Protein AF-A0A9D8Q8E0-F1 (afdb_monomer_lite)

Secondary structure (DSSP, 8-state):
---HHHHHHHHHHHHHHHHHHHHHHHHHIIIIIS-------HHHHHHHHHHHHHHHTTSEEEEEEETTEEEEEEE-PPP-----

Structure (mmCIF, N/CA/C/O backbone):
data_AF-A0A9D8Q8E0-F1
#
_entry.id   AF-A0A9D8Q8E0-F1
#
loop_
_atom_site.group_PDB
_atom_site.id
_atom_site.type_symbol
_atom_site.label_atom_id
_atom_site.label_alt_id
_atom_site.label_comp_id
_atom_site.label_asym_id
_atom_site.label_entity_id
_atom_site.label_seq_id
_atom_site.pdbx_PDB_ins_code
_atom_site.Cartn_x
_atom_site.Cartn_y
_atom_site.Cartn_z
_atom_site.occupancy
_atom_site.B_iso_or_equiv
_atom_site.auth_seq_id
_atom_site.auth_comp_id
_atom_site.auth_asym_id
_atom_site.auth_atom_id
_atom_site.pdbx_PDB_model_num
ATOM 1 N N . MET A 1 1 ? 24.344 -1.879 -59.339 1.00 51.47 1 MET A N 1
ATOM 2 C CA . MET A 1 1 ? 24.911 -2.139 -57.994 1.00 51.47 1 MET A CA 1
ATOM 3 C C . MET A 1 1 ? 24.019 -1.482 -56.948 1.00 51.47 1 MET A C 1
ATOM 5 O O . MET A 1 1 ? 23.674 -0.326 -57.163 1.00 51.47 1 MET A O 1
ATOM 9 N N . PRO A 1 2 ? 23.571 -2.172 -55.880 1.00 57.72 2 PRO A N 1
ATOM 10 C CA . PRO A 1 2 ? 22.712 -1.544 -54.879 1.00 57.72 2 PRO A CA 1
ATOM 11 C C . PRO A 1 2 ? 23.474 -0.397 -54.205 1.00 57.72 2 PRO A C 1
ATOM 13 O O . PRO A 1 2 ? 24.570 -0.601 -53.685 1.00 57.72 2 PRO A O 1
ATOM 16 N N . SER A 1 3 ? 22.889 0.801 -54.269 1.00 63.03 3 SER A N 1
ATOM 17 C CA . SER A 1 3 ? 23.419 2.036 -53.683 1.00 63.03 3 SER A CA 1
ATOM 18 C C . SER A 1 3 ? 23.844 1.821 -52.226 1.00 63.03 3 SER A C 1
ATOM 20 O O . SER A 1 3 ? 23.152 1.136 -51.468 1.00 63.03 3 SER A O 1
ATOM 22 N N . ALA A 1 4 ? 24.974 2.411 -51.823 1.00 63.16 4 ALA A N 1
ATOM 23 C CA . ALA A 1 4 ? 25.516 2.324 -50.464 1.00 63.16 4 ALA A CA 1
ATOM 24 C C . ALA A 1 4 ? 24.479 2.693 -49.383 1.00 63.16 4 ALA A C 1
ATOM 26 O O . ALA A 1 4 ? 24.458 2.082 -48.316 1.00 63.16 4 ALA A O 1
ATOM 27 N N . ALA A 1 5 ? 23.538 3.590 -49.699 1.00 61.50 5 ALA A N 1
ATOM 28 C CA . ALA A 1 5 ? 22.426 3.949 -48.821 1.00 61.50 5 ALA A CA 1
ATOM 29 C C . ALA A 1 5 ? 21.529 2.742 -48.474 1.00 61.50 5 ALA A C 1
ATOM 31 O O . ALA A 1 5 ? 21.149 2.548 -47.320 1.00 61.50 5 ALA A O 1
ATOM 32 N N . LEU A 1 6 ? 21.254 1.860 -49.441 1.00 60.53 6 LEU A N 1
ATOM 33 C CA . LEU A 1 6 ? 20.426 0.665 -49.235 1.00 60.53 6 LEU A CA 1
ATOM 34 C C . LEU A 1 6 ? 21.129 -0.414 -48.395 1.00 60.53 6 LEU A C 1
ATOM 36 O O . LEU A 1 6 ? 20.451 -1.242 -47.782 1.00 60.53 6 LEU A O 1
ATOM 40 N N . ARG A 1 7 ? 22.470 -0.408 -48.337 1.00 62.06 7 ARG A N 1
ATOM 41 C CA . ARG A 1 7 ? 23.247 -1.299 -47.454 1.00 62.06 7 ARG A CA 1
ATOM 42 C C . ARG A 1 7 ? 23.228 -0.846 -45.995 1.00 62.06 7 ARG A C 1
ATOM 44 O O . ARG A 1 7 ? 23.340 -1.698 -45.122 1.00 62.06 7 ARG A O 1
ATOM 51 N N . VAL A 1 8 ? 23.031 0.446 -45.734 1.00 69.00 8 VAL A N 1
ATOM 52 C CA . VAL A 1 8 ? 22.992 1.009 -44.373 1.00 69.00 8 VAL A CA 1
ATOM 53 C C . VAL A 1 8 ? 21.570 1.033 -43.807 1.00 69.00 8 VAL A C 1
ATOM 55 O O . VAL A 1 8 ? 21.372 0.720 -42.637 1.00 69.00 8 VAL A O 1
ATOM 58 N N . ILE A 1 9 ? 20.556 1.310 -44.632 1.00 71.56 9 ILE A N 1
ATOM 59 C CA . ILE A 1 9 ? 19.160 1.404 -44.170 1.00 71.56 9 ILE A CA 1
ATOM 60 C C . ILE A 1 9 ? 18.614 0.041 -43.712 1.00 71.56 9 ILE A C 1
ATOM 62 O O . ILE A 1 9 ? 17.972 -0.055 -42.669 1.00 71.56 9 ILE A O 1
ATOM 66 N N . ARG A 1 10 ? 18.888 -1.041 -44.452 1.00 73.06 10 ARG A N 1
ATOM 67 C CA . ARG A 1 10 ? 18.373 -2.389 -44.139 1.00 73.06 10 ARG A CA 1
ATOM 68 C C . ARG A 1 10 ? 18.764 -2.925 -42.749 1.00 73.06 10 ARG A C 1
ATOM 70 O O . ARG A 1 10 ? 17.872 -3.429 -42.063 1.00 73.06 10 ARG A O 1
ATOM 77 N N . PRO A 1 11 ? 20.032 -2.854 -42.300 1.00 72.56 11 PRO A N 1
ATOM 78 C CA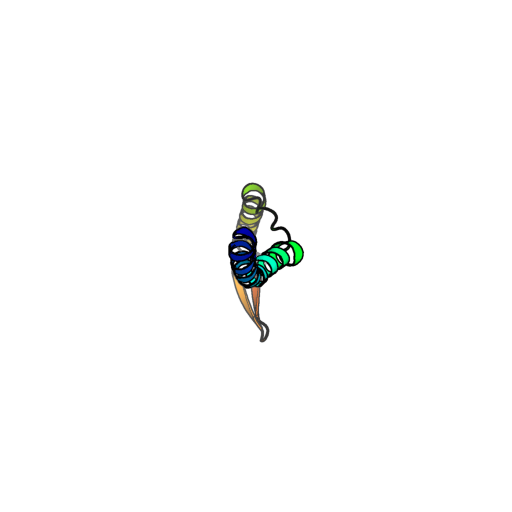 . PRO A 1 11 ? 20.397 -3.302 -40.957 1.00 72.56 11 PRO A CA 1
ATOM 79 C C . PRO A 1 11 ? 19.827 -2.386 -39.869 1.00 72.56 11 PRO A C 1
ATOM 81 O O . PRO A 1 11 ? 19.356 -2.887 -38.852 1.00 72.56 11 PRO A O 1
ATOM 84 N N . LEU A 1 12 ? 19.780 -1.071 -40.105 1.00 72.56 12 LEU A N 1
ATOM 85 C CA . LEU A 1 12 ? 19.191 -0.100 -39.178 1.00 72.56 12 LEU A CA 1
ATOM 86 C C . LEU A 1 12 ? 17.702 -0.363 -38.936 1.00 72.56 12 LEU A C 1
ATOM 88 O O . LEU A 1 12 ? 17.261 -0.410 -37.789 1.00 72.56 12 LEU A O 1
ATOM 92 N N . VAL A 1 13 ? 16.944 -0.618 -40.005 1.00 75.06 13 VAL A N 1
ATOM 93 C CA . VAL A 1 13 ? 15.529 -0.992 -39.906 1.00 75.06 13 VAL A CA 1
ATOM 94 C C . VAL A 1 13 ? 15.376 -2.321 -39.169 1.00 75.06 13 VAL A C 1
ATOM 96 O O . VAL A 1 13 ? 14.546 -2.409 -38.274 1.00 75.06 13 VAL A O 1
ATOM 99 N N . ARG A 1 14 ? 16.210 -3.334 -39.449 1.00 73.69 14 ARG A N 1
ATOM 100 C CA . ARG A 1 14 ? 16.158 -4.625 -38.734 1.00 73.69 14 ARG A CA 1
ATOM 101 C C . ARG A 1 14 ? 16.407 -4.493 -37.230 1.00 73.69 14 ARG A C 1
ATOM 103 O O . ARG A 1 14 ? 15.682 -5.102 -36.449 1.00 73.69 14 ARG A O 1
ATOM 110 N N . ILE A 1 15 ? 17.404 -3.707 -36.826 1.00 75.19 15 ILE A N 1
ATOM 111 C CA . ILE A 1 15 ? 17.720 -3.477 -35.408 1.00 75.19 15 ILE A CA 1
ATOM 112 C C . ILE A 1 15 ? 16.591 -2.677 -34.744 1.00 75.19 15 ILE A C 1
ATOM 114 O O . ILE A 1 15 ? 16.113 -3.052 -33.671 1.00 75.19 15 ILE A O 1
ATOM 118 N N . GLY A 1 16 ? 16.100 -1.632 -35.416 1.00 65.38 16 GLY A N 1
ATOM 119 C CA . GLY A 1 16 ? 14.953 -0.848 -34.962 1.00 65.38 16 GLY A CA 1
ATOM 120 C C . GLY A 1 16 ? 13.703 -1.706 -34.766 1.00 65.38 16 GLY A C 1
ATOM 121 O O . GLY A 1 16 ? 13.078 -1.639 -33.711 1.00 65.38 16 GLY A O 1
ATOM 122 N N . SER A 1 17 ? 13.387 -2.587 -35.717 1.00 63.94 17 SER A N 1
ATOM 123 C CA . SER A 1 17 ? 12.248 -3.513 -35.651 1.00 63.94 17 SER A CA 1
ATOM 124 C C . SER A 1 17 ? 12.359 -4.566 -34.547 1.00 63.94 17 SER A C 1
ATOM 126 O O . SER A 1 17 ? 11.340 -5.132 -34.167 1.00 63.94 17 SER A O 1
ATOM 128 N N . PHE A 1 18 ? 13.554 -4.831 -34.013 1.00 68.69 18 PHE A N 1
ATOM 129 C CA . PHE A 1 18 ? 13.744 -5.777 -32.909 1.00 68.69 18 PHE A CA 1
ATOM 130 C C . PHE A 1 18 ? 13.595 -5.112 -31.531 1.00 68.69 18 PHE A C 1
ATOM 132 O O . PHE A 1 18 ? 13.144 -5.737 -30.571 1.00 68.69 18 PHE A O 1
ATOM 139 N N . ILE A 1 19 ? 13.939 -3.824 -31.433 1.00 66.88 19 ILE A N 1
ATOM 140 C CA . ILE A 1 19 ? 13.858 -3.032 -30.195 1.00 66.88 19 ILE A CA 1
ATOM 141 C C . ILE A 1 19 ? 12.469 -2.392 -30.040 1.00 66.88 19 ILE A C 1
ATOM 143 O O . ILE A 1 19 ? 11.910 -2.373 -28.938 1.00 66.88 19 ILE A O 1
ATOM 147 N N . ALA A 1 20 ? 11.886 -1.929 -31.151 1.00 63.31 20 ALA A N 1
ATOM 148 C CA . ALA A 1 20 ? 10.582 -1.274 -31.207 1.00 63.31 20 ALA A CA 1
ATOM 149 C C . ALA A 1 20 ? 9.431 -2.063 -30.554 1.00 63.31 20 ALA A C 1
ATOM 151 O O . ALA A 1 20 ? 8.643 -1.432 -29.862 1.00 63.31 20 ALA A O 1
ATOM 152 N N . PRO A 1 21 ? 9.302 -3.400 -30.660 1.00 67.25 21 PRO A N 1
ATOM 153 C CA . PRO A 1 21 ? 8.167 -4.119 -30.079 1.00 67.25 21 PRO A CA 1
ATOM 154 C C . PRO A 1 21 ? 8.111 -3.991 -28.553 1.00 67.25 21 PRO A C 1
ATOM 156 O O . PRO A 1 21 ? 7.038 -3.835 -27.971 1.00 67.25 21 PRO A O 1
ATOM 159 N N . ARG A 1 22 ? 9.274 -3.992 -27.885 1.00 70.06 22 ARG A N 1
ATOM 160 C CA . ARG A 1 22 ? 9.349 -3.858 -26.423 1.00 70.06 22 ARG A CA 1
ATOM 161 C C . ARG A 1 22 ? 9.154 -2.415 -25.975 1.00 70.06 22 ARG A C 1
ATOM 163 O O . ARG A 1 22 ? 8.475 -2.179 -24.976 1.00 70.06 22 ARG A O 1
ATOM 170 N N . THR A 1 23 ? 9.733 -1.449 -26.68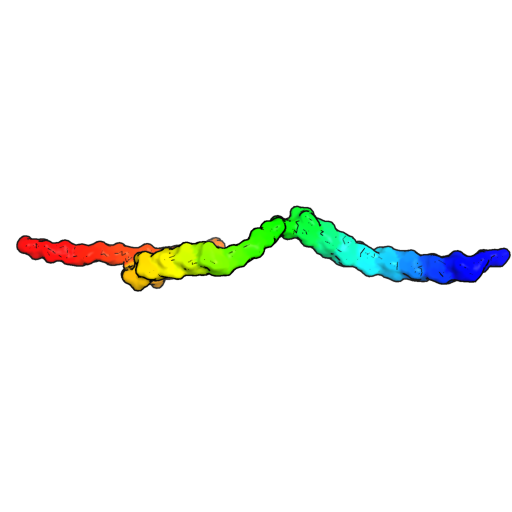5 1.00 74.94 23 THR A N 1
ATOM 171 C CA . THR A 1 23 ? 9.619 -0.029 -26.320 1.00 74.94 23 THR A CA 1
ATOM 172 C C . THR A 1 23 ? 8.253 0.540 -26.685 1.00 74.94 23 THR A C 1
ATOM 174 O O . THR A 1 23 ? 7.639 1.193 -25.844 1.00 74.94 23 THR A O 1
ATOM 177 N N . ALA A 1 24 ? 7.730 0.225 -27.871 1.00 75.94 24 ALA A N 1
ATOM 178 C CA . ALA A 1 24 ? 6.394 0.611 -28.313 1.00 75.94 24 ALA A CA 1
ATOM 179 C C . ALA A 1 24 ? 5.310 -0.081 -27.484 1.00 75.94 24 ALA A C 1
ATOM 181 O O . ALA A 1 24 ? 4.382 0.589 -27.047 1.00 75.94 24 ALA A O 1
ATOM 182 N N . GLY A 1 25 ? 5.458 -1.374 -27.171 1.00 73.19 25 GLY A N 1
ATOM 183 C CA . GLY A 1 25 ? 4.530 -2.073 -26.278 1.00 73.19 25 GLY A CA 1
ATOM 184 C C . GLY A 1 25 ? 4.493 -1.450 -24.881 1.00 73.19 25 GLY A C 1
ATOM 185 O O . GLY A 1 25 ? 3.422 -1.196 -24.336 1.00 73.19 25 GLY A O 1
ATOM 186 N N . ARG A 1 26 ? 5.658 -1.105 -24.316 1.00 76.44 26 ARG A N 1
ATOM 187 C CA . ARG A 1 26 ? 5.741 -0.435 -23.009 1.00 76.44 26 ARG A CA 1
ATOM 188 C C . ARG A 1 26 ? 5.215 1.003 -23.052 1.00 76.44 26 ARG A C 1
ATOM 190 O O . ARG A 1 26 ? 4.625 1.449 -22.071 1.00 76.44 26 ARG A O 1
ATOM 197 N N . ALA A 1 27 ? 5.415 1.717 -24.158 1.00 80.31 27 ALA A N 1
ATOM 198 C CA . ALA A 1 27 ? 4.868 3.054 -24.368 1.00 80.31 27 ALA A CA 1
ATOM 199 C C . ALA A 1 27 ? 3.341 3.011 -24.494 1.00 80.31 27 ALA A C 1
ATOM 201 O O . ALA A 1 27 ? 2.667 3.711 -23.747 1.00 80.31 27 ALA A O 1
ATOM 202 N N . ALA A 1 28 ? 2.796 2.134 -25.340 1.00 78.19 28 ALA A N 1
ATOM 203 C CA . ALA A 1 28 ? 1.358 1.932 -25.495 1.00 78.19 28 ALA A CA 1
ATOM 204 C C . ALA A 1 28 ? 0.706 1.492 -24.175 1.00 78.19 28 ALA A C 1
ATOM 206 O O . ALA A 1 28 ? -0.293 2.071 -23.763 1.00 78.19 28 ALA A O 1
ATOM 207 N N . PHE A 1 29 ? 1.314 0.553 -23.446 1.00 74.56 29 PHE A N 1
ATOM 208 C CA . PHE A 1 29 ? 0.830 0.145 -22.125 1.00 74.56 29 PHE A CA 1
ATOM 209 C C . PHE A 1 29 ? 0.814 1.310 -21.123 1.00 74.56 29 PHE A C 1
ATOM 211 O O . PHE A 1 29 ? -0.143 1.473 -20.370 1.00 74.56 29 PHE A O 1
ATOM 218 N N . LYS A 1 30 ? 1.845 2.165 -21.117 1.00 75.88 30 LYS A N 1
ATOM 219 C CA . LYS A 1 30 ? 1.851 3.374 -20.279 1.00 75.88 30 LYS A CA 1
ATOM 220 C C . LYS A 1 30 ? 0.797 4.395 -20.704 1.00 75.88 30 LYS A C 1
ATOM 222 O O . LYS A 1 30 ? 0.266 5.083 -19.844 1.00 75.88 30 LYS A O 1
ATOM 227 N N . LEU A 1 31 ? 0.514 4.499 -21.998 1.00 75.62 31 LEU A N 1
ATOM 228 C CA . LEU A 1 31 ? -0.405 5.497 -22.540 1.00 75.62 31 LEU A CA 1
ATOM 229 C C . LEU A 1 31 ? -1.874 5.097 -22.352 1.00 75.62 31 LEU A C 1
ATOM 231 O O . LEU A 1 31 ? -2.707 5.955 -22.086 1.00 75.62 31 LEU A O 1
ATOM 235 N N . PHE A 1 32 ? -2.176 3.800 -22.463 1.00 78.31 32 PHE A N 1
ATOM 236 C CA . PHE A 1 32 ? -3.547 3.285 -22.427 1.00 78.31 32 PHE A CA 1
ATOM 237 C C . PHE A 1 32 ? -3.900 2.563 -21.126 1.00 78.31 32 PHE A C 1
ATOM 239 O O . PHE A 1 32 ? -5.013 2.705 -20.631 1.00 78.31 32 PHE A O 1
ATOM 246 N N . CYS A 1 33 ? -2.975 1.789 -20.555 1.00 69.94 33 CYS A N 1
ATOM 247 C CA . CYS A 1 33 ? -3.263 0.928 -19.403 1.00 69.94 33 CYS A CA 1
ATOM 248 C C . CYS A 1 33 ? -2.813 1.525 -18.064 1.00 69.94 33 CYS A C 1
ATOM 250 O O . CYS A 1 33 ? -3.151 0.981 -17.016 1.00 69.94 33 CYS A O 1
ATOM 252 N N . THR A 1 34 ? -2.051 2.624 -18.064 1.00 71.88 34 THR A N 1
ATOM 253 C CA . THR A 1 34 ? -1.718 3.340 -16.827 1.00 71.88 34 THR A CA 1
ATOM 254 C C . THR A 1 34 ? -2.648 4.544 -16.702 1.00 71.88 34 THR A C 1
ATOM 256 O O . THR A 1 34 ? -2.462 5.516 -17.434 1.00 71.88 34 THR A O 1
ATOM 259 N N . PRO A 1 35 ? -3.652 4.515 -15.807 1.00 65.00 35 PRO A N 1
ATOM 260 C CA . PRO A 1 35 ? -4.499 5.678 -15.593 1.00 65.00 35 PRO A CA 1
ATOM 261 C C . PRO A 1 35 ? -3.614 6.867 -15.198 1.00 65.00 35 PRO A C 1
ATOM 263 O O . PRO A 1 35 ? -2.664 6.677 -14.427 1.00 65.00 35 PRO A O 1
ATOM 266 N N . PRO A 1 36 ? -3.881 8.081 -15.717 1.00 66.19 36 PRO A N 1
ATOM 267 C CA . PRO A 1 36 ? -3.073 9.249 -15.410 1.00 66.19 36 PRO A CA 1
ATOM 268 C C . PRO A 1 36 ? -3.041 9.429 -13.894 1.00 66.19 36 PRO A C 1
ATOM 270 O O . PRO A 1 36 ? -4.052 9.741 -13.259 1.00 66.19 36 PRO A O 1
ATOM 273 N N . ARG A 1 37 ? -1.869 9.181 -13.296 1.00 59.59 37 ARG A N 1
ATOM 274 C CA . ARG A 1 37 ? -1.636 9.424 -11.875 1.00 59.59 37 ARG A CA 1
ATOM 275 C C . ARG A 1 37 ? -1.857 10.916 -11.678 1.00 59.59 37 ARG A C 1
ATOM 277 O O . ARG A 1 37 ? -1.044 11.717 -12.134 1.00 59.59 37 ARG A O 1
ATOM 284 N N . ARG A 1 38 ? -2.958 11.304 -11.024 1.00 61.12 38 ARG A N 1
ATOM 285 C CA . ARG A 1 38 ? -3.068 12.671 -10.510 1.00 61.12 38 ARG A CA 1
ATOM 286 C C . ARG A 1 38 ? -1.829 12.880 -9.639 1.00 61.12 38 ARG A C 1
ATOM 288 O O . ARG A 1 38 ? -1.590 12.021 -8.782 1.00 61.12 38 ARG A O 1
ATOM 295 N N . PRO A 1 39 ? -1.021 13.930 -9.870 1.00 59.16 39 PRO A N 1
ATOM 296 C CA . PRO A 1 39 ? 0.058 14.243 -8.951 1.00 59.16 39 PRO A CA 1
ATOM 297 C C . PRO A 1 39 ? -0.585 14.308 -7.573 1.00 59.16 39 PRO A C 1
ATOM 299 O O . PRO A 1 39 ? -1.599 14.991 -7.394 1.00 59.16 39 PRO A O 1
ATOM 302 N N . ALA A 1 40 ? -0.088 13.484 -6.648 1.00 58.00 40 ALA A N 1
ATOM 303 C CA . ALA A 1 40 ? -0.569 13.501 -5.283 1.00 58.00 40 ALA A CA 1
ATOM 304 C C . ALA A 1 40 ? -0.454 14.956 -4.838 1.00 58.00 40 ALA A C 1
ATOM 306 O O . ALA A 1 40 ? 0.646 15.500 -4.803 1.00 58.00 40 ALA A O 1
ATOM 307 N N . SER A 1 41 ? -1.582 15.634 -4.612 1.00 56.88 41 SER A N 1
ATOM 308 C CA . SER A 1 41 ? -1.536 16.984 -4.074 1.00 56.88 41 SER A CA 1
ATOM 309 C C . SER A 1 41 ? -1.035 16.824 -2.642 1.00 56.88 41 SER A C 1
ATOM 311 O O . SER A 1 41 ? -1.838 16.599 -1.729 1.00 56.88 41 SER A O 1
ATOM 313 N N . GLU A 1 42 ? 0.283 16.848 -2.455 1.00 57.09 42 GLU A N 1
ATOM 314 C CA . GLU A 1 42 ? 0.935 16.639 -1.159 1.00 57.09 42 GLU A CA 1
ATOM 315 C C . GLU A 1 42 ? 0.355 17.591 -0.107 1.00 57.09 42 GLU A C 1
ATOM 317 O O . GLU A 1 42 ? 0.177 17.218 1.049 1.00 57.09 42 GLU A O 1
ATOM 322 N N . SER A 1 43 ? -0.086 18.782 -0.525 1.00 59.38 43 SER A N 1
ATOM 323 C CA . SER A 1 43 ? -0.654 19.791 0.367 1.00 59.38 43 SER A CA 1
ATOM 324 C C . SER A 1 43 ? -2.091 19.507 0.833 1.00 59.38 43 SER A C 1
ATOM 326 O O . SER A 1 43 ? -2.373 19.621 2.025 1.00 59.38 43 SER A O 1
ATOM 328 N N . ARG A 1 44 ? -3.027 19.146 -0.060 1.00 58.66 44 ARG A N 1
ATOM 329 C CA . ARG A 1 44 ? -4.441 18.907 0.317 1.00 58.66 44 A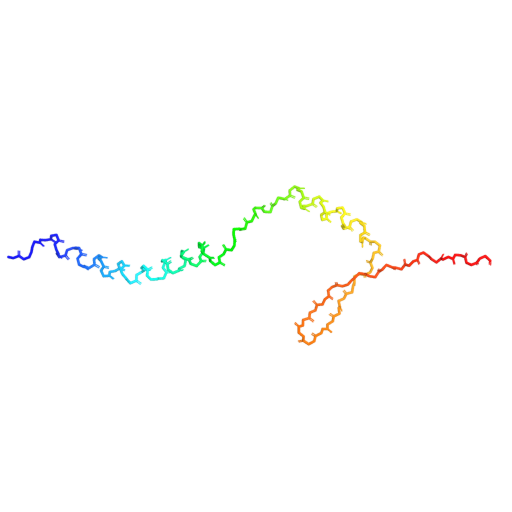RG A CA 1
ATOM 330 C C . ARG A 1 44 ? -4.665 17.514 0.887 1.00 58.66 44 ARG A C 1
ATOM 332 O O . ARG A 1 44 ? -5.387 17.373 1.870 1.00 58.66 44 ARG A O 1
ATOM 339 N N . SER A 1 45 ? -4.033 16.503 0.295 1.00 63.09 45 SER A N 1
ATOM 340 C CA . SER A 1 45 ? -4.165 15.121 0.757 1.00 63.09 45 SER A CA 1
ATOM 341 C C . SER A 1 45 ? -3.424 14.928 2.079 1.00 63.09 45 SER A C 1
ATOM 343 O O . SER A 1 45 ? -4.002 14.377 3.009 1.00 63.09 45 SER A O 1
ATOM 345 N N . GLY A 1 46 ? -2.224 15.503 2.228 1.00 69.62 46 GLY A N 1
ATOM 346 C CA . GLY A 1 46 ? -1.471 15.462 3.483 1.00 69.62 46 GLY A CA 1
ATOM 347 C C . GLY A 1 46 ? -2.220 16.105 4.652 1.00 69.62 46 GLY A C 1
ATOM 348 O O . GLY A 1 46 ? -2.323 15.498 5.714 1.00 69.62 46 GLY A O 1
ATOM 349 N N . LYS A 1 47 ? -2.827 17.286 4.452 1.00 74.12 47 LYS A N 1
ATOM 350 C CA . LYS A 1 47 ? -3.631 17.952 5.495 1.00 74.12 47 LYS A CA 1
ATOM 351 C C . LYS A 1 47 ? -4.899 17.177 5.852 1.00 74.12 47 LYS A C 1
ATOM 353 O O . LYS A 1 47 ? -5.208 17.049 7.032 1.00 74.12 47 LYS A O 1
ATOM 358 N N . ALA A 1 48 ? -5.615 16.639 4.863 1.00 77.81 48 ALA A N 1
ATOM 359 C CA . ALA A 1 48 ? -6.807 15.828 5.113 1.00 77.81 48 ALA A CA 1
ATOM 360 C C . ALA A 1 48 ? -6.466 14.523 5.851 1.00 77.81 48 ALA A C 1
ATOM 362 O O . ALA A 1 48 ? -7.158 14.153 6.796 1.00 77.81 48 ALA A O 1
ATOM 363 N N . ILE A 1 49 ? -5.365 13.866 5.473 1.00 79.00 49 ILE A N 1
ATOM 364 C CA . ILE A 1 49 ? -4.859 12.663 6.144 1.00 79.00 49 ILE A CA 1
ATOM 365 C C . ILE A 1 49 ? -4.391 12.995 7.564 1.00 79.00 49 ILE A C 1
ATOM 367 O O . ILE A 1 49 ? -4.710 12.256 8.489 1.00 79.00 49 ILE A O 1
ATOM 371 N N . ALA A 1 50 ? -3.691 14.113 7.771 1.00 81.44 50 ALA A N 1
ATOM 372 C CA . ALA A 1 50 ? -3.267 14.557 9.098 1.00 81.44 50 ALA A CA 1
ATOM 373 C C . ALA A 1 50 ? -4.467 14.877 10.008 1.00 81.44 50 ALA A C 1
ATOM 375 O O . ALA A 1 50 ? -4.507 14.425 11.152 1.00 81.44 50 ALA A O 1
ATOM 376 N N . ALA A 1 51 ? -5.475 15.584 9.490 1.00 81.94 51 ALA A N 1
ATOM 377 C CA . ALA A 1 51 ? -6.707 15.879 10.220 1.00 81.94 51 ALA A CA 1
ATOM 378 C C . ALA A 1 51 ? -7.498 14.604 10.553 1.00 81.94 51 ALA A C 1
ATOM 380 O O . ALA A 1 51 ? -7.994 14.454 11.668 1.00 81.94 51 ALA A O 1
ATOM 381 N N . ALA A 1 52 ? -7.578 13.657 9.615 1.00 80.75 52 ALA A N 1
ATOM 382 C CA . ALA A 1 52 ? -8.170 12.350 9.870 1.00 80.75 52 ALA A CA 1
ATOM 383 C C . ALA A 1 52 ? -7.380 11.589 10.945 1.00 80.75 52 ALA A C 1
ATOM 385 O O . ALA A 1 52 ? -7.975 11.074 11.886 1.00 80.75 52 ALA A O 1
ATOM 386 N N . ARG A 1 53 ? -6.045 11.578 10.871 1.00 82.31 53 ARG A N 1
ATOM 387 C CA . ARG A 1 53 ? -5.176 10.905 11.846 1.00 82.31 53 ARG A CA 1
ATOM 388 C C . ARG A 1 53 ? -5.385 11.427 13.266 1.00 82.31 53 ARG A C 1
ATOM 390 O O . ARG A 1 53 ? -5.418 10.620 14.184 1.00 82.31 53 ARG A O 1
ATOM 397 N N . ALA A 1 54 ? -5.583 12.734 13.439 1.00 83.06 54 ALA A N 1
ATOM 398 C CA . ALA A 1 54 ? -5.925 13.315 14.737 1.00 83.06 54 ALA A CA 1
ATOM 399 C C . ALA A 1 54 ? -7.281 12.808 15.263 1.00 83.06 54 ALA A C 1
ATOM 401 O O . ALA A 1 54 ? -7.402 12.497 16.442 1.00 83.06 54 ALA A O 1
ATOM 402 N N . ARG A 1 55 ? -8.285 12.650 14.389 1.00 80.44 55 ARG A N 1
ATOM 403 C CA . ARG A 1 55 ? -9.601 12.093 14.761 1.00 80.44 55 ARG A CA 1
ATOM 404 C C . ARG A 1 55 ? -9.555 10.604 15.100 1.00 80.44 55 ARG A C 1
ATOM 406 O O . ARG A 1 55 ? -10.325 10.161 15.938 1.00 80.44 55 ARG A O 1
ATOM 413 N N . PHE A 1 56 ? -8.669 9.843 14.458 1.00 81.50 56 PHE A N 1
ATOM 414 C CA . PHE A 1 56 ? -8.455 8.417 14.730 1.00 81.50 56 PHE A CA 1
ATOM 415 C C . PHE A 1 56 ? -7.427 8.155 15.843 1.00 81.50 56 PHE A C 1
ATOM 417 O O . PHE A 1 56 ? -7.224 7.000 16.194 1.00 81.50 56 PHE A O 1
ATOM 424 N N . ALA A 1 57 ? -6.781 9.184 16.405 1.00 82.19 57 ALA A N 1
ATOM 425 C CA . ALA A 1 57 ? -5.804 9.034 17.486 1.00 82.19 57 ALA A CA 1
ATOM 426 C C . ALA A 1 57 ? -6.320 8.269 18.725 1.00 82.19 57 ALA A C 1
ATOM 428 O O . ALA A 1 57 ? -5.542 7.480 19.256 1.00 82.19 57 ALA A O 1
ATOM 429 N N . PRO A 1 58 ? -7.585 8.429 19.175 1.00 84.38 58 PRO A N 1
ATOM 430 C CA . PRO A 1 58 ? -8.114 7.636 20.286 1.00 84.38 58 PRO A CA 1
ATOM 431 C C . PRO A 1 58 ? -8.560 6.223 19.873 1.00 84.38 58 PRO A C 1
ATOM 433 O O . PRO A 1 58 ? -8.943 5.435 20.731 1.00 84.38 58 PRO A O 1
ATOM 436 N N . ALA A 1 59 ? -8.551 5.889 18.579 1.00 86.44 59 ALA A N 1
ATOM 437 C CA . ALA A 1 59 ? -9.034 4.599 18.109 1.00 86.44 59 ALA A CA 1
ATOM 438 C C . ALA A 1 59 ? -7.965 3.508 18.229 1.00 86.44 59 ALA A C 1
ATOM 440 O O . ALA A 1 59 ? -6.810 3.689 17.831 1.00 86.44 59 ALA A O 1
ATOM 441 N N . ILE A 1 60 ? -8.373 2.322 18.670 1.00 86.75 60 ILE A N 1
ATOM 442 C CA . ILE A 1 60 ? -7.520 1.136 18.677 1.00 86.75 60 ILE A CA 1
ATOM 443 C C . ILE A 1 60 ? -7.534 0.537 17.271 1.00 86.75 60 ILE A C 1
ATOM 445 O O . ILE A 1 60 ? -8.561 0.059 16.783 1.00 86.75 60 ILE A O 1
ATOM 449 N N . ARG A 1 61 ? -6.382 0.561 16.597 1.00 86.56 61 ARG A N 1
ATOM 450 C CA . ARG A 1 61 ? -6.229 -0.067 15.281 1.00 86.56 61 ARG A CA 1
ATOM 451 C C . ARG A 1 61 ? -6.178 -1.586 15.428 1.00 86.56 61 ARG A C 1
ATOM 453 O O . ARG A 1 61 ? -5.328 -2.107 16.144 1.00 86.56 61 ARG A O 1
ATOM 460 N N . GLN A 1 62 ? -7.019 -2.285 14.678 1.00 90.19 62 GLN A N 1
ATOM 461 C CA . GLN A 1 62 ? -7.025 -3.742 14.583 1.00 90.19 62 GLN A CA 1
ATOM 462 C C . GLN A 1 62 ? -6.892 -4.175 13.121 1.00 90.19 62 GLN A C 1
ATOM 464 O O . GLN A 1 62 ? -7.211 -3.434 12.191 1.00 90.19 62 GLN A O 1
ATOM 469 N N . ALA A 1 63 ? -6.365 -5.374 12.907 1.00 91.00 63 ALA A N 1
ATOM 470 C CA . ALA A 1 63 ? -6.279 -5.984 11.590 1.00 91.00 63 ALA A CA 1
ATOM 471 C C . ALA A 1 63 ? -7.052 -7.298 11.630 1.00 91.00 63 ALA A C 1
ATOM 473 O O . ALA A 1 63 ? -6.737 -8.177 12.430 1.00 91.00 63 ALA A O 1
ATOM 474 N N . VAL A 1 64 ? -8.067 -7.416 10.778 1.00 91.31 64 VAL A N 1
ATOM 475 C CA . VAL A 1 64 ? -8.882 -8.626 10.660 1.00 91.31 64 VAL A CA 1
ATOM 476 C C . VAL A 1 64 ? -8.448 -9.366 9.404 1.00 91.31 64 VAL A C 1
ATOM 478 O O . VAL A 1 64 ? -8.536 -8.834 8.294 1.00 91.31 64 VAL A O 1
ATOM 481 N N . SER A 1 65 ? -7.940 -10.581 9.590 1.00 93.88 65 SER A N 1
ATOM 482 C CA . SER A 1 65 ? -7.485 -11.442 8.500 1.00 93.88 65 SER A CA 1
ATOM 483 C C . SER A 1 65 ? -8.630 -12.297 7.968 1.00 93.88 65 SER A C 1
ATOM 485 O O . SER A 1 65 ? -9.330 -12.958 8.730 1.00 93.88 65 SER A O 1
ATOM 487 N N . TYR A 1 66 ? -8.771 -12.312 6.648 1.00 93.12 66 TYR A N 1
ATOM 488 C CA . TYR A 1 66 ? -9.675 -13.157 5.877 1.00 93.12 66 TYR A CA 1
ATOM 489 C C . TYR A 1 66 ? -8.863 -14.002 4.879 1.00 93.12 66 TYR A C 1
ATOM 491 O O . TYR A 1 66 ? -7.743 -13.626 4.525 1.00 93.12 66 TYR A O 1
ATOM 499 N N . PRO A 1 67 ? -9.410 -15.113 4.351 1.00 93.44 67 PRO A N 1
ATOM 500 C CA . PRO A 1 67 ? -8.700 -15.946 3.373 1.00 93.44 67 PRO A CA 1
ATOM 501 C C . PRO A 1 67 ? -8.261 -15.199 2.101 1.00 93.44 67 PRO A C 1
ATOM 503 O O . PRO A 1 67 ? -7.282 -15.575 1.468 1.00 93.44 67 PRO A O 1
ATOM 506 N N . CYS A 1 68 ? -8.971 -14.131 1.729 1.00 92.25 68 CYS A N 1
ATOM 507 C CA . CYS A 1 68 ? -8.691 -13.316 0.547 1.00 92.25 68 CYS A CA 1
ATOM 508 C C . CYS A 1 68 ? -7.883 -12.037 0.836 1.00 92.25 68 CYS A C 1
ATOM 510 O O . CYS A 1 68 ? -7.636 -11.261 -0.088 1.00 92.25 68 CYS A O 1
ATOM 512 N N .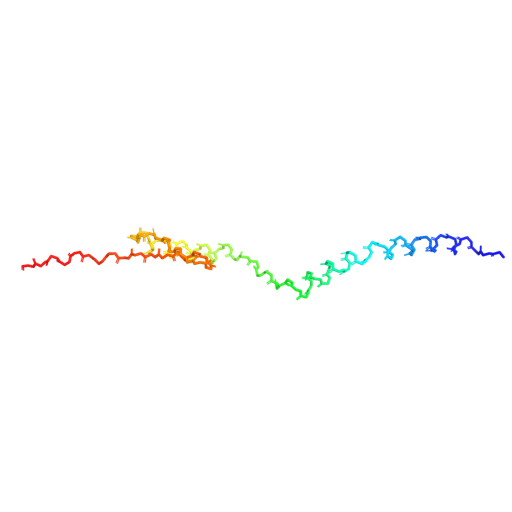 GLY A 1 69 ? -7.472 -11.795 2.086 1.00 92.00 69 GLY A N 1
ATOM 513 C CA . GLY A 1 69 ? -6.678 -10.622 2.453 1.00 92.00 69 GLY A CA 1
ATOM 514 C C . GLY A 1 69 ? -6.959 -10.103 3.860 1.00 92.00 69 GLY A C 1
ATOM 515 O O . GLY A 1 69 ? -7.612 -10.749 4.670 1.00 92.00 69 GLY A O 1
ATOM 516 N N . THR A 1 70 ? -6.469 -8.903 4.162 1.00 93.62 70 THR A N 1
ATOM 517 C CA . THR A 1 70 ? -6.563 -8.310 5.503 1.00 93.62 70 THR A CA 1
ATOM 518 C C . THR A 1 70 ? -7.230 -6.946 5.433 1.00 93.62 70 THR A C 1
ATOM 520 O O . THR A 1 70 ? -6.885 -6.118 4.589 1.00 93.62 70 THR A O 1
ATOM 523 N N . VAL A 1 71 ? -8.156 -6.688 6.354 1.00 93.69 71 VAL A N 1
ATOM 524 C CA . VAL A 1 71 ? -8.835 -5.396 6.493 1.00 93.69 71 VAL A CA 1
ATOM 525 C C . VAL A 1 71 ? -8.332 -4.708 7.760 1.00 93.69 71 VAL A C 1
ATOM 527 O O . VAL A 1 71 ? -8.304 -5.310 8.830 1.00 93.69 71 VAL A O 1
ATOM 530 N N . SER A 1 72 ? -7.917 -3.443 7.646 1.00 91.06 72 SER A N 1
ATOM 531 C CA . SER A 1 72 ? -7.619 -2.606 8.817 1.00 91.06 72 SER A CA 1
ATOM 532 C C . SER A 1 72 ? -8.911 -1.991 9.351 1.00 91.06 72 SER A C 1
ATOM 534 O O . 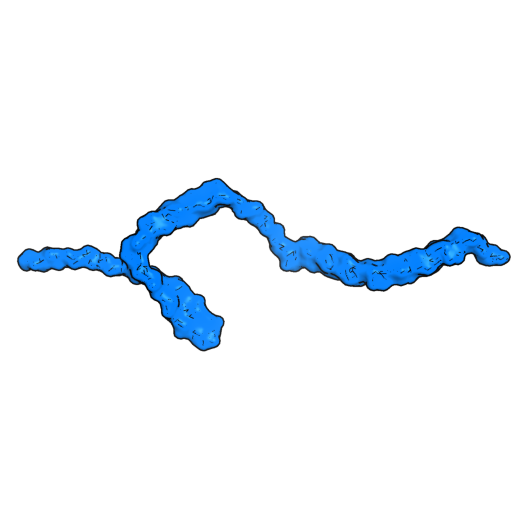SER A 1 72 ? -9.627 -1.327 8.603 1.00 91.06 72 SER A O 1
ATOM 536 N N . THR A 1 73 ? -9.184 -2.178 10.635 1.00 89.19 73 THR A N 1
ATOM 537 C CA . THR A 1 73 ? -10.331 -1.618 11.354 1.00 89.19 73 THR A CA 1
ATOM 538 C C . THR A 1 73 ? -9.849 -0.714 12.492 1.00 89.19 73 THR A C 1
ATOM 540 O O . THR A 1 73 ? -8.698 -0.789 12.928 1.00 89.19 73 THR A O 1
ATOM 543 N N . TYR A 1 74 ? -10.715 0.191 12.946 1.00 87.38 74 TYR A N 1
ATOM 544 C CA . TYR A 1 74 ? -10.436 1.134 14.029 1.00 87.38 74 TYR A CA 1
ATOM 545 C C . TYR A 1 74 ? -11.596 1.074 15.023 1.00 87.38 74 TYR A C 1
ATOM 547 O O . TYR A 1 74 ? -12.728 1.383 14.653 1.00 87.38 74 TYR A O 1
ATOM 555 N N . LEU A 1 75 ? -11.323 0.638 16.252 1.00 86.69 75 LEU A N 1
ATOM 556 C CA . LEU A 1 75 ? -12.304 0.558 17.331 1.00 86.69 75 LEU A CA 1
ATOM 557 C C . LEU A 1 75 ? -12.272 1.853 18.148 1.00 86.69 75 LEU A C 1
ATOM 559 O O . LEU A 1 75 ? -11.209 2.257 18.611 1.00 86.69 75 LEU A O 1
ATOM 563 N N . PHE A 1 76 ? -13.431 2.481 18.333 1.00 87.00 76 PHE A N 1
ATOM 564 C CA . PHE A 1 76 ? -13.606 3.628 19.221 1.00 87.00 76 PHE A CA 1
ATOM 565 C C . PHE A 1 76 ? -14.400 3.172 20.445 1.00 87.00 76 PHE A C 1
ATOM 567 O O . PHE A 1 76 ? -15.584 2.85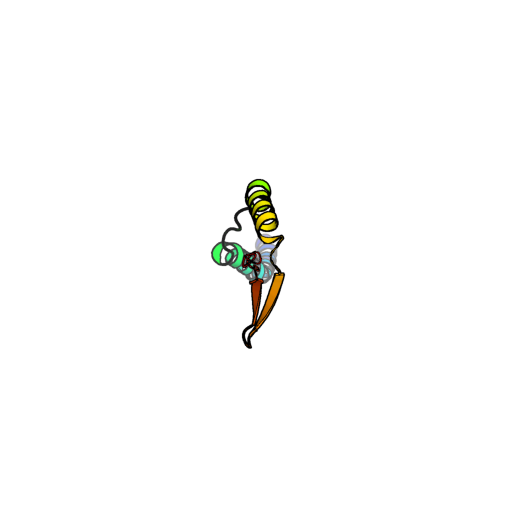8 20.319 1.00 87.00 76 PHE A O 1
ATOM 574 N N . GLU A 1 77 ? -13.753 3.108 21.607 1.00 78.38 77 GLU A N 1
ATOM 575 C CA . GLU A 1 77 ? -14.442 2.848 22.874 1.00 78.38 77 GLU A CA 1
ATOM 576 C C . GLU A 1 77 ? -15.302 4.083 23.217 1.00 78.38 77 GLU A C 1
ATOM 578 O O . GLU A 1 77 ? -14.781 5.204 23.187 1.00 78.38 77 GLU A O 1
ATOM 583 N N . PRO A 1 78 ? -16.611 3.949 23.491 1.00 68.25 78 PRO A N 1
ATOM 584 C CA . PRO A 1 78 ? -17.380 5.062 24.030 1.00 68.25 78 PRO A CA 1
ATOM 585 C C . PRO A 1 78 ? -16.860 5.402 25.433 1.00 68.25 78 PRO A C 1
ATOM 587 O O . PRO A 1 78 ? -16.577 4.495 26.214 1.00 68.25 78 PRO A O 1
ATOM 590 N N . GLU A 1 79 ? -16.772 6.696 25.763 1.00 62.44 79 GLU A N 1
ATOM 591 C CA . GLU A 1 79 ? -16.484 7.140 27.133 1.00 62.44 79 GLU A CA 1
ATOM 592 C C . GLU A 1 79 ? -17.399 6.384 28.106 1.00 62.44 79 GLU A C 1
ATOM 594 O O . GLU A 1 79 ? -18.617 6.327 27.861 1.00 62.44 79 GLU A O 1
ATOM 599 N N . PRO A 1 80 ? -16.854 5.776 29.177 1.00 61.12 80 PRO A N 1
ATOM 600 C CA . PRO A 1 80 ? -17.675 5.113 30.166 1.00 61.12 80 PRO A CA 1
ATOM 601 C C . PRO A 1 80 ? -18.641 6.160 30.708 1.00 61.12 80 PRO A C 1
ATOM 603 O O . PRO A 1 80 ? -18.245 7.093 31.406 1.00 61.12 80 PRO A O 1
ATOM 606 N N . ARG A 1 81 ? -19.931 6.037 30.365 1.00 57.69 81 ARG A N 1
ATOM 607 C CA . ARG A 1 81 ? -20.967 6.771 31.086 1.00 57.69 81 ARG A CA 1
ATOM 608 C C . ARG A 1 81 ? -20.796 6.355 32.536 1.00 57.69 81 ARG A C 1
ATOM 610 O O . ARG A 1 81 ? -21.080 5.205 32.864 1.00 57.69 81 ARG A O 1
ATOM 617 N N . LEU A 1 82 ? -20.308 7.278 33.361 1.00 58.91 82 LEU A N 1
ATOM 618 C CA . LEU A 1 82 ? -20.488 7.241 34.803 1.00 58.91 82 LEU A CA 1
ATOM 619 C C . LEU A 1 82 ? -21.984 7.013 35.022 1.00 58.91 82 LEU A C 1
ATOM 621 O O . LEU A 1 82 ? -22.797 7.917 34.835 1.00 58.91 82 LEU A O 1
ATOM 625 N N . GLN A 1 83 ? -22.347 5.757 35.273 1.00 54.19 83 GLN A N 1
ATOM 626 C CA . GLN A 1 83 ? -23.664 5.411 35.766 1.00 54.19 83 GLN A CA 1
ATOM 627 C C . GLN A 1 83 ? -23.686 5.968 37.187 1.00 54.19 83 GLN A C 1
ATOM 629 O O . GLN A 1 83 ? -22.891 5.543 38.024 1.00 54.19 83 GLN A O 1
ATOM 634 N N . ALA A 1 84 ? -24.474 7.030 37.355 1.00 49.34 84 ALA A N 1
ATOM 635 C CA . ALA A 1 84 ? -24.747 7.685 38.626 1.00 49.34 84 ALA A CA 1
ATOM 636 C C . ALA A 1 84 ? -25.486 6.748 39.587 1.00 49.34 84 ALA A C 1
ATOM 638 O O . ALA A 1 84 ? -26.247 5.885 39.088 1.00 49.34 84 ALA A O 1
#

Foldseek 3Di:
DPDPVVVVVVVVVVVCVVVCVVVVVVVVCCVPVPDPPDPPPCVPVVVVVVVVCVVLVQWDWDWDDDPVGIDIDTHHDPDPPPPD

Radius of gyration: 29.26 Å; chains: 1; bounding box: 50×36×97 Å

pLDDT: mean 73.71, std 11.76, range [49.34, 93.88]

Sequence (84 aa):
MPSAALRVIRPLVRIGSFIAPRTAGRAAFKLFCTPPRRPASESRSGKAIAAARARFAPAIRQAVSYPCGTVSTYLFEPEPRLQA